Protein AF-A0A496Z845-F1 (afdb_monomer)

pLDDT: mean 71.61, std 15.41, range [37.94, 88.44]

Sequence (112 aa):
MPTICHEKTISDKLKKEGSMKISSKTTISQLIDTYPFLVDFLVGYHPKFKLLKNKMMRATMGKMATLKRVAGIGEVPLGTLIMGIATEIEKQTGESIEIDKESETESFTDAT

Radius of gyration: 16.79 Å; Cα contacts (8 Å, |Δi|>4): 103; chains: 1; bounding box: 54×34×40 Å

Mean predicted aligned error: 12.11 Å

Secondary structure (DSSP, 8-state):
--------------------EE-TT-BHHHHHHH-TTHHHHHHHH-GGGGGGGSHHHHHHHHHH-BHHHHHHHTT--HHHHHHHHHHHHHHHH-PPPEE--------S----

Foldseek 3Di:
DDDDDPPDPDDDDDDDDDAAEAEQQDFQLVVCVVPVVVLVVVCVVAVVSVLCVDPVSVVVCRVVHRLNVVCVVRVHDSVVSVVSSQVVCCVPPVHHYHYPDPDDPDDDDDDD

Structure (mmCIF, N/CA/C/O backbone):
data_AF-A0A496Z845-F1
#
_entry.id   AF-A0A496Z845-F1
#
loop_
_atom_site.group_PDB
_atom_site.id
_atom_site.type_symbol
_atom_site.label_atom_id
_atom_site.label_alt_id
_atom_site.label_comp_id
_atom_site.label_asym_id
_atom_site.label_entity_id
_atom_site.label_seq_id
_atom_site.pdbx_PDB_ins_code
_atom_site.Cartn_x
_atom_site.Cartn_y
_atom_site.Cartn_z
_atom_site.occupancy
_atom_site.B_iso_or_equiv
_atom_site.auth_seq_id
_atom_site.auth_comp_id
_atom_site.auth_asym_id
_atom_site.auth_atom_id
_atom_site.pdbx_PDB_model_num
ATOM 1 N N . MET A 1 1 ? -34.929 -9.124 -23.001 1.00 48.50 1 MET A N 1
ATOM 2 C CA . MET A 1 1 ? -34.089 -9.605 -21.886 1.00 48.50 1 MET A CA 1
ATOM 3 C C . MET A 1 1 ? -33.530 -8.399 -21.154 1.00 48.50 1 MET A C 1
ATOM 5 O O . MET A 1 1 ? -32.809 -7.644 -21.791 1.00 48.50 1 MET A O 1
ATOM 9 N N . PRO A 1 2 ? -33.904 -8.139 -19.893 1.00 53.50 2 PRO A N 1
ATOM 10 C CA . PRO A 1 2 ? -33.307 -7.056 -19.123 1.00 53.50 2 PRO A CA 1
ATOM 11 C C . PRO A 1 2 ? -32.098 -7.599 -18.352 1.00 53.50 2 PRO A C 1
ATOM 13 O O . PRO A 1 2 ? -32.174 -8.725 -17.875 1.00 53.50 2 PRO A O 1
ATOM 16 N N . THR A 1 3 ? -31.007 -6.836 -18.234 1.00 37.94 3 THR A N 1
ATOM 17 C CA . THR A 1 3 ? -30.160 -6.716 -17.024 1.00 37.94 3 THR A CA 1
ATOM 18 C C . THR A 1 3 ? -29.018 -5.732 -17.320 1.00 37.94 3 THR A C 1
ATOM 20 O O . THR A 1 3 ? -28.039 -6.070 -17.968 1.00 37.94 3 THR A O 1
ATOM 23 N N . ILE A 1 4 ? -29.202 -4.511 -16.807 1.00 54.81 4 ILE A N 1
ATOM 24 C CA . ILE A 1 4 ? -28.187 -3.645 -16.188 1.00 54.81 4 ILE A CA 1
ATOM 25 C C . ILE A 1 4 ? -27.028 -3.176 -17.080 1.00 54.81 4 ILE A C 1
ATOM 27 O O . ILE A 1 4 ? -25.992 -3.815 -17.193 1.00 54.81 4 ILE A O 1
ATOM 31 N N . CYS A 1 5 ? -27.144 -1.932 -17.535 1.00 39.19 5 CYS A N 1
ATOM 32 C CA . CYS A 1 5 ? -26.028 -0.989 -17.540 1.00 39.19 5 CYS A CA 1
ATOM 33 C C . CYS A 1 5 ? -26.541 0.277 -16.850 1.00 39.19 5 CYS A C 1
ATOM 35 O O . CYS A 1 5 ? -27.038 1.194 -17.494 1.00 39.19 5 CYS A O 1
ATOM 37 N N . HIS A 1 6 ? -26.531 0.278 -15.514 1.00 42.38 6 HIS A N 1
ATOM 38 C CA . HIS A 1 6 ? -26.651 1.530 -14.775 1.00 42.38 6 HIS A CA 1
ATOM 39 C C . HIS A 1 6 ? -25.355 2.303 -15.020 1.00 42.38 6 HIS A C 1
ATOM 41 O O . HIS A 1 6 ? -24.340 2.038 -14.379 1.00 42.38 6 HIS A O 1
ATOM 47 N N . GLU A 1 7 ? -25.393 3.240 -15.960 1.00 53.50 7 GLU A N 1
ATOM 48 C CA . GLU A 1 7 ? -24.474 4.369 -15.976 1.00 53.50 7 GLU A CA 1
ATOM 49 C C . GLU A 1 7 ? -24.808 5.219 -14.750 1.00 53.50 7 GLU A C 1
ATOM 51 O O . GLU A 1 7 ? -25.779 5.974 -14.716 1.00 53.50 7 GLU A O 1
ATOM 56 N N . LYS A 1 8 ? -24.059 4.993 -13.672 1.00 41.03 8 LYS A N 1
ATOM 57 C CA . LYS A 1 8 ? -24.183 5.760 -12.441 1.00 41.03 8 LYS A CA 1
ATOM 58 C C . LYS A 1 8 ? -23.139 6.867 -12.490 1.00 41.03 8 LYS A C 1
ATOM 60 O O . LYS A 1 8 ? -22.060 6.755 -11.920 1.00 41.03 8 LYS A O 1
ATOM 65 N N . THR A 1 9 ? -23.481 7.933 -13.205 1.00 54.09 9 THR A N 1
ATOM 66 C CA . THR A 1 9 ? -22.884 9.248 -12.980 1.00 54.09 9 THR A CA 1
ATOM 67 C C . THR A 1 9 ? -23.245 9.663 -11.555 1.00 54.09 9 THR A C 1
ATOM 69 O O . THR A 1 9 ? -24.411 9.870 -11.227 1.00 54.09 9 THR A O 1
ATOM 72 N N . ILE A 1 10 ? -22.233 9.683 -10.698 1.00 51.06 10 ILE A N 1
ATOM 73 C CA . ILE A 1 10 ? -22.255 10.099 -9.294 1.00 51.06 10 ILE A CA 1
ATOM 74 C C . ILE A 1 10 ? -21.160 11.181 -9.271 1.00 51.06 10 ILE A C 1
ATOM 76 O O . ILE A 1 10 ? -19.989 10.859 -9.436 1.00 51.06 10 ILE A O 1
ATOM 80 N N . SER A 1 11 ? -21.467 12.478 -9.396 1.00 48.28 11 SER A N 1
ATOM 81 C CA . SER A 1 11 ? -21.977 13.333 -8.307 1.00 48.28 11 SER A CA 1
ATOM 82 C C . SER A 1 11 ? -21.265 12.947 -7.011 1.00 48.28 11 SER A C 1
ATOM 84 O O . SER A 1 11 ? -21.557 11.924 -6.435 1.00 48.28 11 SER A O 1
ATOM 86 N N . ASP A 1 12 ? -20.238 13.631 -6.536 1.00 44.12 12 ASP A N 1
ATOM 87 C CA . ASP A 1 12 ? -20.495 14.702 -5.590 1.00 44.12 12 ASP A CA 1
ATOM 88 C C . ASP A 1 12 ? -19.159 15.201 -5.032 1.00 44.12 12 ASP A C 1
ATOM 90 O O . ASP A 1 12 ? -18.355 14.474 -4.458 1.00 44.12 12 ASP A O 1
ATOM 94 N N . LYS A 1 13 ? -18.960 16.501 -5.187 1.00 55.12 13 LYS A N 1
ATOM 95 C CA . LYS A 1 13 ? -18.532 17.432 -4.144 1.00 55.12 13 LYS A CA 1
ATOM 96 C C . LYS A 1 13 ? -18.463 16.828 -2.718 1.00 55.12 13 LYS A C 1
ATOM 98 O O . LYS A 1 13 ? -19.430 16.917 -1.974 1.00 55.12 13 LYS A O 1
ATOM 103 N N . LEU A 1 14 ? -17.298 16.356 -2.277 1.00 47.06 14 LEU A N 1
ATOM 104 C CA . LEU A 1 14 ? -16.954 16.196 -0.853 1.00 47.06 14 LEU A CA 1
ATOM 105 C C . LEU A 1 14 ? -15.484 16.599 -0.687 1.00 47.06 14 LEU A C 1
ATOM 107 O O . LEU A 1 14 ? -14.577 15.942 -1.171 1.00 47.06 14 LEU A O 1
ATOM 111 N N . LYS A 1 15 ? -15.182 17.814 -0.227 1.00 39.56 15 LYS A N 1
ATOM 112 C CA . LYS A 1 15 ? -15.164 18.188 1.194 1.00 39.56 15 LYS A CA 1
ATOM 113 C C . LYS A 1 15 ? -14.418 17.145 2.036 1.00 39.56 15 LYS A C 1
ATOM 115 O O . LYS A 1 15 ? -15.031 16.320 2.692 1.00 39.56 15 LYS A O 1
ATOM 120 N N . LYS A 1 16 ? -13.083 17.241 1.972 1.00 57.81 16 LYS A N 1
ATOM 121 C CA . LYS A 1 16 ? -12.149 17.253 3.111 1.00 57.81 16 LYS A CA 1
ATOM 122 C C . LYS A 1 16 ? -12.786 16.748 4.404 1.00 57.81 16 LYS A C 1
ATOM 124 O O . LYS A 1 16 ? -13.519 17.537 4.980 1.00 57.81 16 LYS A O 1
ATOM 129 N N . GLU A 1 17 ? -12.459 15.524 4.822 1.00 43.19 17 GLU A N 1
ATOM 130 C CA . GLU A 1 17 ? -12.032 15.120 6.177 1.00 43.19 17 GLU A CA 1
ATOM 131 C C . GLU A 1 17 ? -11.538 13.659 6.112 1.00 43.19 17 GLU A C 1
ATOM 133 O O . GLU A 1 17 ? -12.287 12.776 5.715 1.00 43.19 17 GLU A O 1
ATOM 138 N N . GLY A 1 18 ? -10.267 13.419 6.468 1.00 48.75 18 GLY A N 1
ATOM 139 C CA . GLY A 1 18 ? -9.673 12.074 6.541 1.00 48.75 18 GLY A CA 1
ATOM 140 C C . GLY A 1 18 ? -8.658 11.721 5.447 1.00 48.75 18 GLY A C 1
ATOM 141 O O . GLY A 1 18 ? -8.676 10.611 4.945 1.00 48.75 18 GLY A O 1
ATOM 142 N N . SER A 1 19 ? -7.764 12.630 5.047 1.00 58.53 19 SER A N 1
ATOM 143 C CA . SER A 1 19 ? -6.725 12.318 4.053 1.00 58.53 19 SER A CA 1
ATOM 144 C C . SER A 1 19 ? -5.697 11.328 4.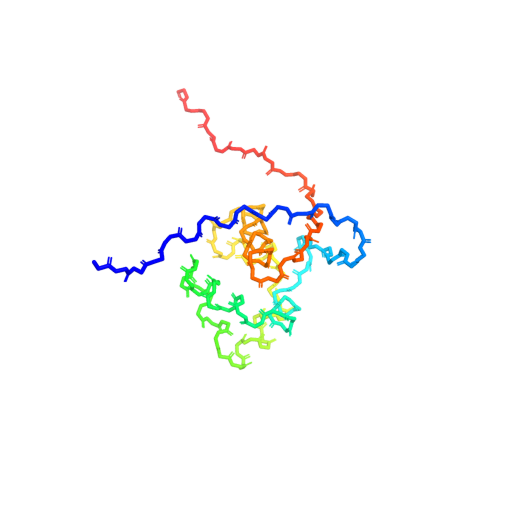622 1.00 58.53 19 SER A C 1
ATOM 146 O O . SER A 1 19 ? -4.755 11.735 5.319 1.00 58.53 19 SER A O 1
ATOM 148 N N . MET A 1 20 ? -5.838 10.034 4.331 1.00 73.25 20 MET A N 1
ATOM 149 C CA . MET A 1 20 ? -4.733 9.098 4.524 1.00 73.25 20 MET A CA 1
ATOM 150 C C . MET A 1 20 ? -3.597 9.507 3.578 1.00 73.25 20 MET A C 1
ATOM 152 O O . MET A 1 20 ? -3.774 9.575 2.364 1.00 73.25 20 MET A O 1
ATOM 156 N N . LYS A 1 21 ? -2.426 9.825 4.139 1.00 79.50 21 LYS A N 1
ATOM 157 C CA . LYS A 1 21 ? -1.241 10.200 3.360 1.00 79.50 21 LYS A CA 1
ATOM 158 C C . LYS A 1 21 ? -0.418 8.962 3.049 1.00 79.50 21 LYS A C 1
ATOM 160 O O . LYS A 1 21 ? 0.056 8.287 3.968 1.00 79.50 21 LYS A O 1
ATOM 165 N N . ILE A 1 22 ? -0.220 8.675 1.766 1.00 83.06 22 ILE A N 1
ATOM 166 C CA . ILE A 1 22 ? 0.650 7.586 1.320 1.00 83.06 22 ILE A CA 1
ATOM 167 C C . ILE A 1 22 ? 1.942 8.180 0.761 1.00 83.06 22 ILE A C 1
ATOM 169 O O . ILE A 1 22 ? 1.935 9.016 -0.139 1.00 83.06 22 ILE A O 1
ATOM 173 N N . SER A 1 23 ? 3.065 7.715 1.303 1.00 82.31 23 SER A N 1
ATOM 174 C CA . SER A 1 23 ? 4.415 8.096 0.895 1.00 82.31 23 SER A CA 1
ATOM 175 C C . SER A 1 23 ? 5.268 6.843 0.684 1.00 82.31 23 SER A C 1
ATOM 177 O O . SER A 1 23 ? 4.935 5.745 1.131 1.00 82.31 23 SER A O 1
ATOM 179 N N . SER A 1 24 ? 6.430 7.010 0.060 1.00 82.25 24 SER A N 1
ATOM 180 C CA . SER A 1 24 ? 7.486 6.006 -0.127 1.00 82.25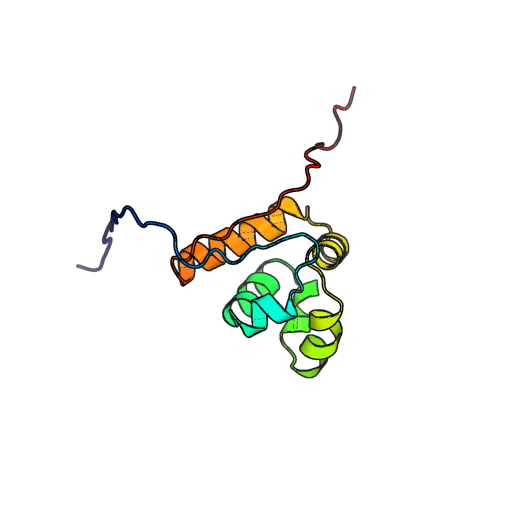 24 SER A CA 1
ATOM 181 C C . SER A 1 24 ? 7.835 5.211 1.140 1.00 82.25 24 SER A C 1
ATOM 183 O O . SER A 1 24 ? 8.278 4.061 1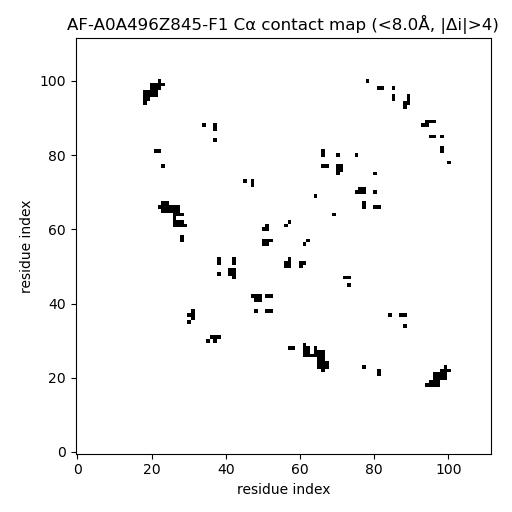.057 1.00 82.25 24 SER A O 1
ATOM 185 N N . LYS A 1 25 ? 7.676 5.848 2.308 1.00 82.12 25 LYS A N 1
ATOM 186 C CA . LYS A 1 25 ? 7.980 5.308 3.642 1.00 82.12 25 LYS A CA 1
ATOM 187 C C . LYS A 1 25 ? 6.816 4.521 4.249 1.00 82.12 25 LYS A C 1
ATOM 189 O O . LYS A 1 25 ? 7.041 3.758 5.187 1.00 82.12 25 LYS A O 1
ATOM 194 N N . THR A 1 26 ? 5.601 4.683 3.726 1.00 85.44 26 THR A N 1
ATOM 195 C CA . THR A 1 26 ? 4.425 3.955 4.200 1.00 85.44 26 THR A CA 1
ATOM 196 C C . THR A 1 26 ? 4.622 2.459 3.955 1.00 85.44 26 THR A C 1
ATOM 198 O O . THR A 1 26 ? 5.150 2.033 2.920 1.00 85.44 26 THR A O 1
ATOM 201 N N . THR A 1 27 ? 4.250 1.653 4.946 1.00 85.88 27 THR A N 1
ATOM 202 C CA . THR A 1 27 ? 4.427 0.199 4.902 1.00 85.88 27 THR A CA 1
ATOM 203 C C . THR A 1 27 ? 3.197 -0.483 4.330 1.00 85.88 27 THR A C 1
ATOM 205 O O . THR A 1 27 ? 2.063 -0.088 4.599 1.00 85.88 27 THR A O 1
ATOM 208 N N . ILE A 1 28 ? 3.416 -1.557 3.574 1.00 83.19 28 ILE A N 1
ATOM 209 C CA . ILE A 1 28 ? 2.323 -2.366 3.036 1.00 83.19 28 ILE A CA 1
ATOM 210 C C . ILE A 1 28 ? 1.513 -3.038 4.149 1.00 83.19 28 ILE A C 1
ATOM 212 O O . ILE A 1 28 ? 0.313 -3.214 3.970 1.00 83.19 28 ILE A O 1
ATOM 216 N N . SER A 1 29 ? 2.119 -3.367 5.304 1.00 80.75 29 SER A N 1
ATOM 217 C CA . SER A 1 29 ? 1.342 -3.880 6.446 1.00 80.75 29 SER A CA 1
ATOM 218 C C . SER A 1 29 ? 0.248 -2.904 6.841 1.00 80.75 29 SER A C 1
ATOM 220 O O . SER A 1 29 ? -0.897 -3.315 6.893 1.00 80.75 29 SER A O 1
ATOM 222 N N . GLN A 1 30 ? 0.572 -1.619 7.029 1.00 83.25 30 GLN A N 1
ATOM 223 C CA . GLN A 1 30 ? -0.427 -0.619 7.416 1.00 83.25 30 GLN A CA 1
ATOM 224 C C . GLN A 1 30 ? -1.563 -0.522 6.399 1.00 83.25 30 GLN A C 1
ATOM 226 O O . GLN A 1 30 ? -2.725 -0.506 6.784 1.00 83.25 30 GLN A O 1
ATOM 231 N N . LEU A 1 31 ? -1.236 -0.526 5.104 1.00 83.38 31 LEU A N 1
ATOM 232 C CA . LEU A 1 31 ? -2.243 -0.515 4.044 1.00 83.38 31 LEU A CA 1
ATOM 233 C C . LEU A 1 31 ? -3.134 -1.756 4.076 1.00 83.38 31 LEU A C 1
ATOM 235 O O . LEU A 1 31 ? -4.339 -1.621 3.956 1.00 83.38 31 LEU A O 1
ATOM 239 N N . ILE A 1 32 ? -2.564 -2.952 4.228 1.00 82.94 32 ILE A N 1
ATOM 240 C CA . ILE A 1 32 ? -3.325 -4.211 4.253 1.00 82.94 32 ILE A CA 1
ATOM 241 C C . ILE A 1 32 ? -4.126 -4.364 5.553 1.00 82.94 32 ILE A C 1
ATOM 243 O O . ILE A 1 32 ? -5.199 -4.964 5.540 1.00 82.94 32 ILE A O 1
ATOM 247 N N . ASP A 1 33 ? -3.612 -3.841 6.666 1.00 82.50 33 ASP A N 1
ATOM 248 C CA . ASP A 1 33 ? -4.286 -3.853 7.965 1.00 82.50 33 ASP A CA 1
ATOM 249 C C . ASP A 1 33 ? -5.538 -2.960 7.931 1.00 82.50 33 ASP A C 1
ATOM 251 O O . ASP A 1 33 ? -6.572 -3.343 8.479 1.00 82.50 33 ASP A O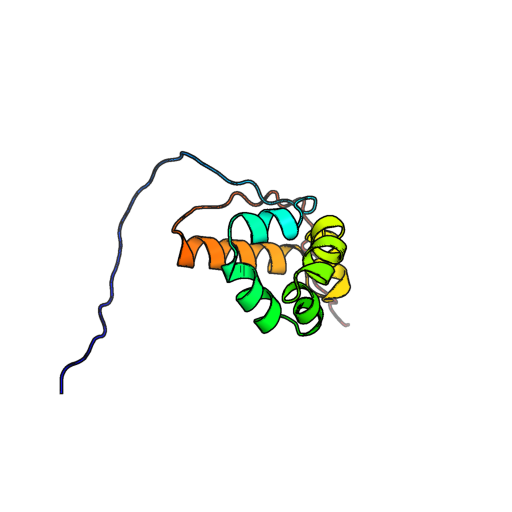 1
ATOM 255 N N . THR A 1 34 ? -5.479 -1.818 7.234 1.00 84.00 34 THR A N 1
ATOM 256 C CA . THR A 1 34 ? -6.645 -0.954 6.978 1.00 84.00 34 THR A CA 1
ATOM 257 C C . THR A 1 34 ? -7.532 -1.493 5.847 1.00 84.00 34 THR A C 1
ATOM 259 O O . THR A 1 34 ? -8.757 -1.483 5.955 1.00 84.00 34 THR A O 1
ATOM 262 N N . TYR A 1 35 ? -6.925 -2.004 4.774 1.00 86.19 35 TYR A N 1
ATOM 263 C CA . TYR A 1 35 ? -7.578 -2.403 3.526 1.00 86.19 35 TYR A CA 1
ATOM 264 C C . TYR A 1 35 ? -7.177 -3.833 3.121 1.00 86.19 35 TYR A C 1
ATOM 266 O O . TYR A 1 35 ? -6.304 -4.034 2.267 1.00 86.19 35 TYR A O 1
ATOM 274 N N . PRO A 1 36 ? -7.824 -4.872 3.679 1.00 84.94 36 PRO A N 1
ATOM 275 C CA . PRO A 1 36 ? -7.438 -6.263 3.430 1.00 84.94 36 PRO A CA 1
ATOM 276 C C . PRO A 1 36 ? -7.602 -6.701 1.965 1.00 84.94 36 PRO A C 1
ATOM 278 O O . PRO A 1 36 ? -6.905 -7.613 1.523 1.00 84.94 36 PRO A O 1
ATOM 281 N N . PHE A 1 37 ? -8.463 -6.032 1.190 1.00 86.25 37 PHE A N 1
ATOM 282 C CA . PHE A 1 37 ? -8.663 -6.297 -0.242 1.00 86.25 37 PHE A CA 1
ATOM 283 C C . PHE A 1 37 ? -7.430 -5.970 -1.101 1.00 86.25 37 PHE A C 1
ATOM 285 O O . PHE A 1 37 ? -7.259 -6.541 -2.179 1.00 86.25 37 PHE A O 1
ATOM 292 N N . LEU A 1 38 ? -6.519 -5.115 -0.615 1.00 85.44 38 LEU A N 1
ATOM 293 C CA . LEU A 1 38 ? -5.273 -4.810 -1.322 1.00 85.44 38 LEU A CA 1
ATOM 294 C C . LEU A 1 38 ? -4.377 -6.038 -1.484 1.00 85.44 38 LEU A C 1
ATOM 296 O O . LEU A 1 38 ? -3.539 -6.061 -2.382 1.00 85.44 38 LEU A O 1
ATOM 300 N N . VAL A 1 39 ? -4.546 -7.070 -0.651 1.00 82.81 39 VAL A N 1
ATOM 301 C CA . VAL A 1 39 ? -3.814 -8.332 -0.806 1.00 82.81 39 VAL A CA 1
ATOM 302 C C . VAL A 1 39 ? -4.097 -8.935 -2.174 1.00 82.81 39 VAL A C 1
ATOM 304 O O . VAL A 1 39 ? -3.157 -9.263 -2.893 1.00 82.81 39 VAL A O 1
ATOM 307 N N . ASP A 1 40 ? -5.367 -9.060 -2.548 1.00 84.50 40 ASP A N 1
ATOM 308 C CA . ASP A 1 40 ? -5.746 -9.685 -3.813 1.00 84.50 40 ASP A CA 1
ATOM 309 C C . ASP A 1 40 ? -5.346 -8.809 -5.006 1.00 84.50 40 ASP A C 1
ATOM 311 O O . ASP A 1 40 ? -4.829 -9.334 -5.995 1.00 84.50 40 ASP A O 1
ATOM 315 N N . PHE A 1 41 ? -5.460 -7.480 -4.876 1.00 86.81 41 PHE A N 1
ATOM 316 C CA . PHE A 1 41 ? -4.962 -6.529 -5.876 1.00 86.81 41 PHE A CA 1
ATOM 317 C C . PHE A 1 41 ? -3.452 -6.679 -6.108 1.00 86.81 41 PHE A C 1
ATOM 319 O O . PHE A 1 41 ? -3.011 -6.860 -7.242 1.00 86.81 41 PHE A O 1
ATOM 326 N N . LEU A 1 42 ? -2.647 -6.682 -5.040 1.00 84.06 42 LEU A N 1
ATOM 327 C CA . LEU A 1 42 ? -1.197 -6.849 -5.139 1.00 84.06 42 LEU A CA 1
ATOM 328 C C . LEU A 1 42 ? -0.844 -8.231 -5.706 1.00 84.06 42 LEU A C 1
ATOM 330 O O . LEU A 1 42 ? -0.014 -8.346 -6.604 1.00 84.06 42 LEU A O 1
ATOM 334 N N . VAL A 1 43 ? -1.493 -9.300 -5.248 1.00 83.75 43 VAL A N 1
ATOM 335 C CA . VAL A 1 43 ? -1.247 -10.649 -5.781 1.00 83.75 43 VAL A CA 1
ATOM 336 C C . VAL A 1 43 ? -1.564 -10.743 -7.278 1.00 83.75 43 VAL A C 1
ATOM 338 O O . VAL A 1 43 ? -0.834 -11.431 -7.998 1.00 83.75 43 VAL A O 1
ATOM 341 N N . GLY A 1 44 ? -2.609 -10.051 -7.742 1.00 83.44 44 GLY A N 1
ATOM 342 C CA . GLY A 1 44 ? -2.935 -9.920 -9.163 1.00 83.44 44 GLY A CA 1
ATOM 343 C C . GLY A 1 44 ? -1.936 -9.053 -9.934 1.00 83.44 44 GLY A C 1
ATOM 344 O O . GLY A 1 44 ? -1.645 -9.347 -11.090 1.00 83.44 44 GLY A O 1
ATOM 345 N N . TYR A 1 45 ? -1.368 -8.036 -9.284 1.00 82.31 45 TYR A N 1
ATOM 346 C CA . TYR A 1 45 ? -0.396 -7.125 -9.883 1.00 82.31 45 TYR A CA 1
ATOM 347 C C . TYR A 1 45 ? 0.973 -7.783 -10.111 1.00 82.31 45 TYR A C 1
ATOM 349 O O . TYR A 1 45 ? 1.571 -7.611 -11.171 1.00 82.31 45 TYR A O 1
ATOM 357 N N . HIS A 1 46 ? 1.493 -8.545 -9.139 1.00 80.31 46 HIS A N 1
ATOM 358 C CA . HIS A 1 46 ? 2.767 -9.248 -9.312 1.00 80.31 46 HIS A CA 1
ATOM 359 C C . HIS A 1 46 ? 2.852 -10.556 -8.501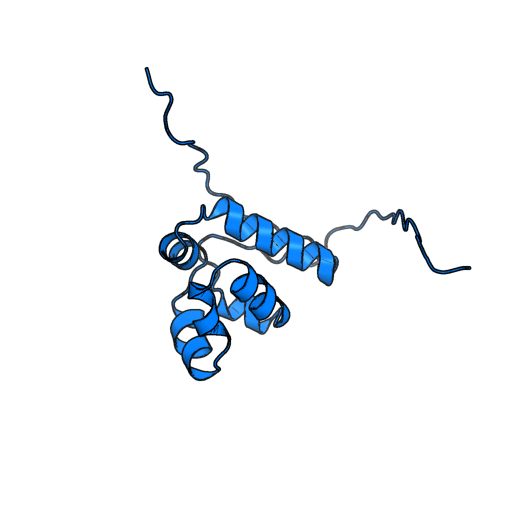 1.00 80.31 46 HIS A C 1
ATOM 361 O O . HIS A 1 46 ? 2.571 -10.569 -7.298 1.00 80.31 46 HIS A O 1
ATOM 367 N N . PRO A 1 47 ? 3.362 -11.666 -9.079 1.00 79.44 47 PRO A N 1
ATOM 368 C CA . PRO A 1 47 ? 3.464 -12.952 -8.382 1.00 79.44 47 PRO A CA 1
ATOM 369 C C . PRO A 1 47 ? 4.378 -12.918 -7.147 1.00 79.44 47 PRO A C 1
ATOM 371 O O . PRO A 1 47 ? 4.166 -13.700 -6.221 1.00 79.44 47 PRO A O 1
ATOM 374 N N . LYS A 1 48 ? 5.351 -11.994 -7.084 1.00 76.38 48 LYS A N 1
ATOM 375 C CA . LYS A 1 48 ? 6.199 -11.774 -5.888 1.00 76.38 48 LYS A CA 1
ATOM 376 C C . LYS A 1 48 ? 5.372 -11.338 -4.661 1.00 76.38 48 LYS A C 1
ATOM 378 O O . LYS A 1 48 ? 5.792 -11.576 -3.532 1.00 76.38 48 LYS A O 1
ATOM 383 N N . PHE A 1 49 ? 4.172 -10.782 -4.854 1.00 76.06 49 PHE A N 1
ATOM 384 C CA . PHE A 1 49 ? 3.279 -10.369 -3.766 1.00 76.06 49 PHE A CA 1
ATOM 385 C C . PHE A 1 49 ? 2.415 -11.514 -3.213 1.00 76.06 49 PHE A C 1
ATOM 387 O O . PHE A 1 49 ? 1.801 -11.350 -2.161 1.00 76.06 49 PHE A O 1
ATOM 394 N N . LYS A 1 50 ? 2.455 -12.722 -3.809 1.00 75.75 50 LYS A N 1
ATOM 395 C CA . LYS A 1 50 ? 1.827 -13.948 -3.255 1.00 75.75 50 LYS A CA 1
ATOM 396 C C . LYS A 1 50 ? 2.270 -14.257 -1.828 1.00 75.75 50 LYS A C 1
ATOM 398 O O . LYS A 1 50 ? 1.503 -14.827 -1.054 1.00 75.75 50 LYS A O 1
ATOM 403 N N . LEU A 1 51 ? 3.482 -13.841 -1.468 1.00 72.69 51 LEU A N 1
ATOM 404 C CA . LEU A 1 51 ? 4.021 -13.971 -0.119 1.00 72.69 51 LEU A CA 1
ATOM 405 C C . LEU A 1 51 ? 3.144 -13.234 0.914 1.00 72.69 51 LEU A C 1
ATOM 407 O O . LEU A 1 51 ? 3.000 -13.717 2.028 1.00 72.69 51 LEU A O 1
ATOM 411 N N . LEU A 1 52 ? 2.460 -12.142 0.555 1.00 73.56 52 LEU A N 1
ATOM 412 C CA . LEU A 1 52 ? 1.592 -11.382 1.473 1.00 73.56 52 LEU A CA 1
ATOM 413 C C . LEU A 1 52 ? 0.296 -12.120 1.860 1.00 73.56 52 LEU A C 1
ATOM 415 O O . LEU A 1 52 ? -0.343 -11.777 2.861 1.00 73.56 52 LEU A O 1
ATOM 419 N N . LYS A 1 53 ? -0.081 -13.164 1.108 1.00 72.44 53 LYS A N 1
ATOM 420 C CA . LYS A 1 53 ? -1.299 -13.949 1.353 1.00 72.44 53 LYS A CA 1
ATOM 421 C C . LYS A 1 53 ? -1.225 -14.758 2.654 1.00 72.44 53 LYS A C 1
ATOM 423 O O . LYS A 1 53 ? -2.246 -14.965 3.306 1.00 72.44 53 LYS A O 1
ATOM 428 N N . ASN A 1 54 ? -0.031 -15.190 3.063 1.00 80.81 54 ASN A N 1
ATOM 429 C CA . ASN A 1 54 ? 0.153 -16.017 4.258 1.00 80.81 54 ASN A CA 1
ATOM 430 C C . ASN A 1 54 ? 0.435 -15.154 5.506 1.00 80.81 54 ASN A C 1
ATOM 432 O O . ASN A 1 54 ? 1.304 -14.288 5.471 1.00 80.81 54 ASN A O 1
ATOM 436 N N . LYS A 1 55 ? -0.258 -15.410 6.628 1.00 69.44 55 LYS A N 1
ATOM 437 C CA . LYS A 1 55 ? -0.187 -14.623 7.880 1.00 69.44 55 LYS A CA 1
ATOM 438 C C . LYS A 1 55 ? 1.243 -14.455 8.416 1.00 69.44 55 LYS A C 1
ATOM 440 O O . LYS A 1 55 ? 1.597 -13.367 8.861 1.00 69.44 55 LYS A O 1
ATOM 445 N N . MET A 1 56 ? 2.074 -15.499 8.346 1.00 65.94 56 MET A N 1
ATOM 446 C CA . MET A 1 56 ? 3.473 -15.415 8.796 1.00 65.94 56 MET A CA 1
ATOM 447 C C . MET A 1 56 ? 4.325 -14.541 7.872 1.00 65.94 56 MET A C 1
ATOM 449 O O . MET A 1 56 ? 5.086 -13.695 8.330 1.00 65.94 56 MET A O 1
ATOM 453 N N . MET A 1 57 ? 4.146 -14.690 6.562 1.00 67.81 57 MET A N 1
ATOM 454 C CA . MET A 1 57 ? 4.873 -13.902 5.568 1.00 67.81 57 MET A CA 1
ATOM 455 C C . MET A 1 57 ? 4.394 -12.446 5.534 1.00 67.81 57 MET A C 1
ATOM 457 O O . MET A 1 57 ? 5.200 -11.555 5.294 1.00 67.81 57 MET A O 1
ATOM 461 N N . ARG A 1 58 ? 3.125 -12.178 5.867 1.00 69.06 58 ARG A N 1
ATOM 462 C CA . ARG A 1 58 ? 2.586 -10.826 6.073 1.00 69.06 58 ARG A CA 1
ATOM 463 C C . ARG A 1 58 ? 3.290 -10.099 7.215 1.00 69.06 58 ARG A C 1
ATOM 465 O O . ARG A 1 58 ? 3.613 -8.930 7.064 1.00 69.06 58 ARG A O 1
ATOM 472 N N . ALA A 1 59 ? 3.582 -10.780 8.321 1.00 66.81 59 ALA A N 1
ATOM 473 C CA . ALA A 1 59 ? 4.289 -10.168 9.444 1.00 66.81 59 ALA A CA 1
ATOM 474 C C . ALA A 1 59 ? 5.750 -9.822 9.104 1.00 66.81 59 ALA A C 1
ATOM 476 O O . ALA A 1 59 ? 6.249 -8.793 9.551 1.00 66.81 59 ALA A O 1
ATOM 477 N N . THR A 1 60 ? 6.423 -10.649 8.299 1.00 61.31 60 THR A N 1
ATO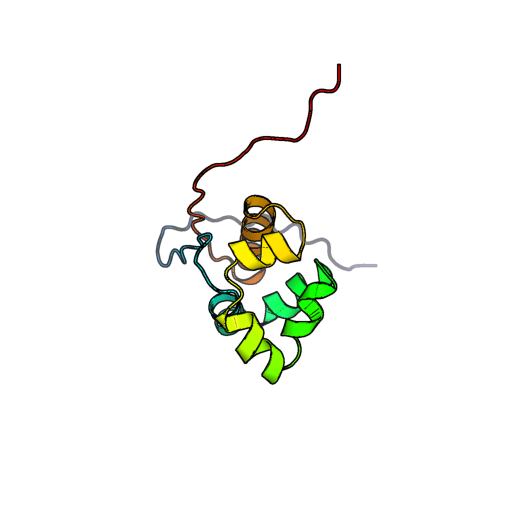M 478 C CA . THR A 1 60 ? 7.835 -10.442 7.932 1.00 61.31 60 THR A CA 1
ATOM 479 C C . THR A 1 60 ? 7.990 -9.491 6.748 1.00 61.31 60 THR A C 1
ATOM 481 O O . THR A 1 60 ? 8.734 -8.516 6.830 1.00 61.31 60 THR A O 1
ATOM 484 N N . MET A 1 61 ? 7.263 -9.732 5.653 1.00 64.19 61 MET A N 1
ATOM 485 C CA . MET A 1 61 ? 7.293 -8.859 4.484 1.00 64.19 61 MET A CA 1
ATOM 486 C C . MET A 1 61 ? 6.540 -7.570 4.768 1.00 64.19 61 MET A C 1
ATOM 488 O O . MET A 1 61 ? 7.136 -6.527 4.603 1.00 64.19 61 MET A O 1
ATOM 492 N N . GLY A 1 62 ? 5.318 -7.587 5.303 1.00 64.38 62 GLY A N 1
ATOM 493 C CA . GLY A 1 62 ? 4.539 -6.366 5.562 1.00 64.38 62 GLY A CA 1
ATOM 494 C C . GLY A 1 62 ? 5.244 -5.338 6.457 1.00 64.38 62 GLY A C 1
ATOM 495 O O . GLY A 1 62 ? 5.116 -4.142 6.198 1.00 64.38 62 GLY A O 1
ATOM 496 N N . LYS A 1 63 ? 6.023 -5.777 7.461 1.00 65.56 63 LYS A N 1
ATOM 497 C CA . LYS A 1 63 ? 6.786 -4.875 8.347 1.00 65.56 63 LYS A CA 1
ATOM 498 C C . LYS A 1 63 ? 8.031 -4.268 7.690 1.00 65.56 63 LYS A C 1
ATOM 500 O O . LYS A 1 63 ? 8.414 -3.162 8.054 1.00 65.56 63 LYS A O 1
ATOM 505 N N . MET A 1 64 ? 8.667 -4.964 6.742 1.00 60.59 64 MET A N 1
ATOM 506 C CA . MET A 1 64 ? 9.872 -4.478 6.038 1.00 60.59 64 MET A CA 1
ATOM 507 C C . MET A 1 64 ? 9.594 -3.956 4.616 1.00 60.59 64 MET A C 1
ATOM 509 O O . MET A 1 64 ? 10.452 -3.325 3.997 1.00 60.59 64 MET A O 1
ATOM 513 N N . ALA A 1 65 ? 8.396 -4.203 4.097 1.00 70.44 65 ALA A N 1
ATOM 514 C CA . ALA A 1 65 ? 7.901 -3.819 2.786 1.00 70.44 65 ALA A CA 1
ATOM 515 C C . ALA A 1 65 ? 7.361 -2.389 2.828 1.00 70.44 65 ALA A C 1
ATOM 517 O O . ALA A 1 65 ? 6.152 -2.158 2.760 1.00 70.44 65 ALA A O 1
ATOM 518 N N . THR A 1 66 ? 8.257 -1.410 2.938 1.00 85.12 66 THR A N 1
ATOM 519 C CA . THR A 1 66 ? 7.901 -0.054 2.512 1.00 85.12 66 THR A CA 1
ATOM 520 C C . THR A 1 66 ? 7.537 -0.083 1.031 1.00 85.12 66 THR A C 1
ATOM 522 O O . THR A 1 66 ? 8.101 -0.876 0.268 1.00 85.12 66 THR A O 1
ATOM 525 N N . LEU A 1 67 ? 6.612 0.779 0.607 1.00 85.19 67 LEU A N 1
ATOM 526 C CA . LEU A 1 67 ? 6.186 0.846 -0.796 1.00 85.19 67 LEU A CA 1
ATOM 527 C C . LEU A 1 67 ? 7.386 1.001 -1.739 1.00 85.19 67 LEU A C 1
ATOM 529 O O . LEU A 1 67 ? 7.458 0.308 -2.750 1.00 85.19 67 LEU A O 1
ATOM 533 N N . LYS A 1 68 ? 8.393 1.796 -1.344 1.00 84.12 68 LYS A N 1
ATOM 534 C CA . LYS A 1 68 ? 9.665 1.933 -2.075 1.00 84.12 68 LYS A CA 1
ATOM 535 C C . LYS A 1 68 ? 10.389 0.603 -2.276 1.00 84.12 68 LYS A C 1
ATOM 537 O O . LYS A 1 68 ? 10.843 0.301 -3.377 1.00 84.12 68 LYS A O 1
ATOM 542 N N . ARG A 1 69 ? 10.510 -0.203 -1.221 1.00 82.44 69 ARG A N 1
ATOM 543 C CA . ARG A 1 69 ? 11.223 -1.484 -1.289 1.00 82.44 69 ARG A CA 1
ATOM 544 C C . ARG A 1 69 ? 10.462 -2.498 -2.134 1.00 82.44 69 ARG A C 1
ATOM 546 O O . ARG A 1 69 ? 11.069 -3.268 -2.870 1.00 82.44 69 ARG A O 1
ATOM 553 N N . VAL A 1 70 ? 9.139 -2.472 -2.051 1.00 80.69 70 VAL A N 1
ATOM 554 C CA . VAL A 1 70 ? 8.255 -3.372 -2.797 1.00 80.69 70 VAL A CA 1
ATOM 555 C C . VAL A 1 70 ? 8.261 -3.036 -4.276 1.00 80.69 70 VAL A C 1
ATOM 557 O O . VAL A 1 70 ? 8.360 -3.946 -5.093 1.00 80.69 70 VAL A O 1
ATOM 560 N N . ALA A 1 71 ? 8.220 -1.747 -4.604 1.00 83.88 71 ALA A N 1
ATOM 561 C CA . ALA A 1 71 ? 8.376 -1.252 -5.961 1.00 83.88 71 ALA A CA 1
ATOM 562 C C . ALA A 1 71 ? 9.699 -1.740 -6.573 1.00 83.88 71 ALA A C 1
ATOM 564 O O . ALA A 1 71 ? 9.691 -2.338 -7.644 1.00 83.88 71 ALA A O 1
ATOM 565 N N . GLY A 1 72 ? 10.810 -1.625 -5.832 1.00 83.00 72 GLY A N 1
ATOM 566 C CA . GLY A 1 72 ? 12.108 -2.153 -6.264 1.00 83.00 72 GLY A CA 1
ATOM 567 C C . GLY A 1 72 ? 12.127 -3.675 -6.457 1.00 83.00 72 GLY A C 1
ATOM 568 O O . GLY A 1 72 ? 12.627 -4.160 -7.464 1.00 83.00 72 GLY A O 1
ATOM 569 N N . ILE A 1 73 ? 11.544 -4.448 -5.532 1.00 79.88 73 ILE A N 1
ATOM 570 C CA . ILE A 1 73 ? 11.473 -5.920 -5.642 1.00 79.88 73 ILE A CA 1
ATOM 571 C C . ILE A 1 73 ? 10.579 -6.353 -6.810 1.00 79.88 73 ILE A C 1
ATOM 573 O O . ILE A 1 73 ? 10.860 -7.361 -7.460 1.00 79.88 73 ILE A O 1
ATOM 577 N N . GLY A 1 74 ? 9.487 -5.630 -7.047 1.00 76.19 74 GLY A N 1
ATOM 578 C CA . GLY A 1 74 ? 8.556 -5.851 -8.148 1.00 76.19 74 GLY A CA 1
ATOM 579 C C . GLY A 1 74 ? 9.032 -5.291 -9.485 1.00 76.19 74 GLY A C 1
ATOM 580 O O . GLY A 1 74 ? 8.311 -5.466 -10.456 1.00 76.19 74 GLY A O 1
ATOM 581 N N . GLU A 1 75 ? 10.198 -4.631 -9.526 1.00 83.50 75 GLU A N 1
ATOM 582 C CA . GLU A 1 75 ? 10.727 -3.940 -10.713 1.00 83.50 75 GLU A CA 1
ATOM 583 C C . GLU A 1 75 ? 9.697 -2.982 -11.332 1.00 83.50 75 GLU A C 1
ATOM 585 O O . GLU A 1 75 ? 9.612 -2.813 -12.546 1.00 83.50 75 GLU A O 1
ATOM 590 N N . VAL A 1 76 ? 8.890 -2.349 -10.476 1.00 82.75 76 VAL A N 1
ATOM 591 C CA . VAL A 1 76 ? 7.855 -1.402 -10.884 1.00 82.75 76 VAL A CA 1
ATOM 592 C C . VAL A 1 76 ? 8.165 -0.005 -10.366 1.00 82.75 76 VAL A C 1
ATOM 594 O O . VAL A 1 76 ? 8.672 0.137 -9.250 1.00 82.75 76 VAL A O 1
ATOM 597 N N . PRO A 1 77 ? 7.829 1.052 -11.125 1.00 86.00 77 PRO A N 1
ATOM 598 C CA . PRO A 1 77 ? 7.993 2.411 -10.641 1.00 86.00 77 PRO A CA 1
ATOM 599 C C . PRO A 1 77 ? 7.155 2.637 -9.384 1.00 86.00 77 PRO A C 1
ATOM 601 O O . PRO A 1 77 ? 5.955 2.349 -9.354 1.00 86.00 77 PRO A O 1
ATOM 604 N N . LEU A 1 78 ? 7.782 3.198 -8.349 1.00 85.12 78 LEU A N 1
ATOM 605 C CA . LEU A 1 78 ? 7.119 3.488 -7.080 1.00 85.12 78 LEU A CA 1
ATOM 606 C C . LEU A 1 78 ? 5.888 4.379 -7.274 1.00 85.12 78 LEU A C 1
ATOM 608 O O . LEU A 1 78 ? 4.836 4.101 -6.705 1.00 85.12 78 LEU A O 1
ATOM 612 N N . GLY A 1 79 ? 6.001 5.409 -8.116 1.00 84.62 79 GLY A N 1
ATOM 613 C CA . GLY A 1 79 ? 4.886 6.300 -8.428 1.00 84.62 79 GLY A CA 1
ATOM 614 C C . GLY A 1 79 ? 3.691 5.560 -9.032 1.00 84.62 79 GLY A C 1
ATOM 615 O O . GLY A 1 79 ? 2.559 5.810 -8.625 1.00 84.62 79 GLY A O 1
ATOM 616 N N . THR A 1 80 ? 3.938 4.611 -9.939 1.00 86.25 80 THR A N 1
ATOM 617 C CA . THR A 1 80 ? 2.892 3.780 -10.555 1.00 86.25 80 THR A CA 1
ATOM 618 C C . THR A 1 80 ? 2.255 2.843 -9.538 1.00 86.25 80 THR A C 1
ATOM 620 O O . THR A 1 80 ? 1.032 2.734 -9.500 1.00 86.25 80 THR A O 1
ATOM 623 N N . LEU A 1 81 ? 3.060 2.215 -8.674 1.00 86.06 81 LEU A N 1
ATOM 624 C CA . LEU A 1 81 ? 2.551 1.338 -7.619 1.00 86.06 81 LEU A CA 1
ATOM 625 C C . LEU A 1 81 ? 1.657 2.107 -6.637 1.00 86.06 81 LEU A C 1
ATOM 627 O O . LEU A 1 81 ? 0.552 1.659 -6.341 1.00 86.06 81 LEU A O 1
ATOM 631 N N . ILE A 1 82 ? 2.110 3.270 -6.154 1.00 87.31 82 ILE A N 1
ATOM 632 C CA . ILE A 1 82 ? 1.330 4.092 -5.218 1.00 87.31 82 ILE A CA 1
ATOM 633 C C . ILE A 1 82 ? 0.045 4.591 -5.881 1.00 87.31 82 ILE A C 1
ATOM 635 O O . ILE A 1 82 ? -1.012 4.549 -5.260 1.00 87.31 82 ILE A O 1
ATOM 639 N N . MET A 1 83 ? 0.119 5.022 -7.140 1.00 86.19 83 MET A N 1
ATOM 640 C CA . MET A 1 83 ? -1.050 5.484 -7.883 1.00 86.19 83 MET A CA 1
ATOM 641 C C . MET A 1 83 ? -2.070 4.360 -8.087 1.00 86.19 83 MET A C 1
ATOM 643 O O . MET A 1 83 ? -3.243 4.570 -7.815 1.00 86.19 83 MET A O 1
ATOM 647 N N . GLY A 1 84 ? -1.634 3.159 -8.479 1.00 87.44 84 GLY A N 1
ATOM 648 C CA . GLY A 1 84 ? -2.527 2.007 -8.633 1.00 87.44 84 GLY A CA 1
ATOM 649 C C . GLY A 1 84 ? -3.213 1.614 -7.324 1.00 87.44 84 GLY A C 1
ATOM 650 O O . GLY A 1 84 ? -4.411 1.351 -7.314 1.00 87.44 84 GLY A O 1
ATOM 651 N N 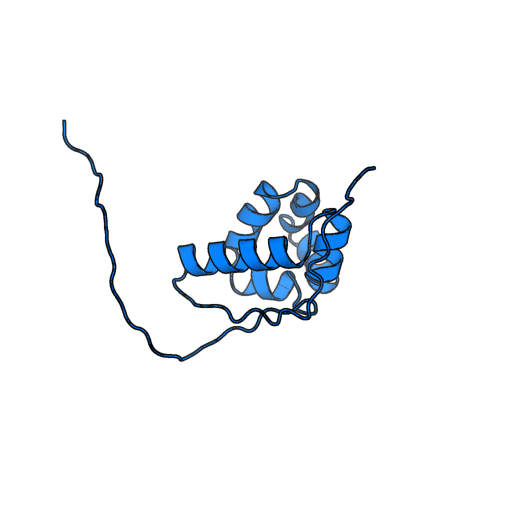. ILE A 1 85 ? -2.476 1.643 -6.211 1.00 87.62 85 ILE A N 1
ATOM 652 C CA . ILE A 1 85 ? -3.038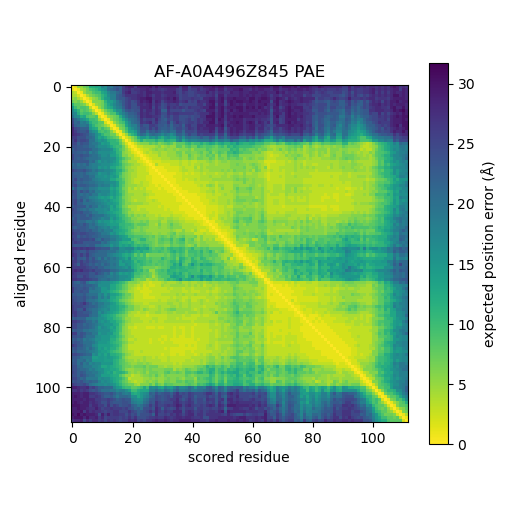 1.422 -4.874 1.00 87.62 85 ILE A CA 1
ATOM 653 C C . ILE A 1 85 ? -4.062 2.507 -4.524 1.00 87.62 85 ILE A C 1
ATOM 655 O O . ILE A 1 85 ? -5.149 2.178 -4.061 1.00 87.62 85 ILE A O 1
ATOM 659 N N . ALA A 1 86 ? -3.730 3.782 -4.740 1.00 86.62 86 ALA A N 1
ATOM 660 C CA . ALA A 1 86 ? -4.623 4.891 -4.421 1.00 86.62 86 ALA A CA 1
ATOM 661 C C . ALA A 1 86 ? -5.923 4.814 -5.230 1.00 86.62 86 ALA A C 1
ATOM 663 O O . ALA A 1 86 ? -7.002 4.891 -4.655 1.00 86.62 86 ALA A O 1
ATOM 664 N N . THR A 1 87 ? -5.822 4.555 -6.536 1.00 87.25 87 THR A N 1
ATOM 665 C CA . THR A 1 87 ? -6.981 4.362 -7.413 1.00 87.25 87 THR A CA 1
ATOM 666 C C . THR A 1 87 ? -7.832 3.166 -6.988 1.00 87.25 87 THR A C 1
ATOM 668 O O . THR A 1 87 ? -9.057 3.255 -7.014 1.00 87.25 87 THR A O 1
ATOM 671 N N . GLU A 1 88 ? -7.218 2.047 -6.593 1.00 88.44 88 GLU A N 1
ATOM 672 C CA . GLU A 1 88 ? -7.976 0.879 -6.133 1.00 88.44 88 GLU A CA 1
ATOM 673 C C . GLU A 1 88 ? -8.703 1.163 -4.813 1.00 88.44 88 GLU A C 1
ATOM 675 O O . GLU A 1 88 ? -9.860 0.776 -4.662 1.00 88.44 88 GLU A O 1
ATOM 680 N N . ILE A 1 89 ? -8.072 1.876 -3.874 1.00 86.94 89 ILE A N 1
ATOM 681 C CA . ILE A 1 89 ? -8.731 2.273 -2.624 1.00 86.94 89 ILE A CA 1
ATOM 682 C C . ILE A 1 89 ? -9.874 3.247 -2.920 1.00 86.94 89 ILE A C 1
ATOM 684 O O . ILE A 1 89 ? -10.995 2.974 -2.511 1.00 86.94 89 ILE A O 1
ATOM 688 N N . GLU A 1 90 ? -9.645 4.303 -3.704 1.00 86.12 90 GLU A N 1
ATOM 689 C CA . GLU A 1 90 ? -10.692 5.255 -4.106 1.00 86.12 90 GLU A CA 1
ATOM 690 C C . GLU A 1 90 ? -11.888 4.552 -4.757 1.00 86.12 90 GLU A C 1
ATOM 692 O O . GLU A 1 90 ? -13.040 4.857 -4.454 1.00 86.12 90 GLU A O 1
ATOM 697 N N . LYS A 1 91 ? -11.635 3.559 -5.613 1.00 86.00 91 LYS A N 1
ATOM 698 C CA . LYS A 1 91 ? -12.686 2.787 -6.281 1.00 86.00 91 LYS A CA 1
ATOM 699 C C . LYS A 1 91 ? -13.503 1.919 -5.316 1.00 86.00 91 LYS A C 1
ATOM 701 O O . LYS A 1 91 ? -14.694 1.723 -5.552 1.00 86.00 91 LYS A O 1
ATOM 706 N N . GLN A 1 92 ? -12.877 1.371 -4.276 1.00 84.94 92 GLN A N 1
ATOM 707 C CA . GLN A 1 92 ? -13.515 0.438 -3.337 1.00 84.94 92 GLN A CA 1
ATOM 708 C C . GLN A 1 92 ? -14.150 1.144 -2.132 1.00 84.94 92 GLN A C 1
ATOM 710 O O . GLN A 1 92 ? -15.206 0.723 -1.663 1.00 84.94 92 GLN A O 1
ATOM 715 N N . THR A 1 93 ? -13.513 2.197 -1.615 1.00 82.88 93 THR A N 1
ATOM 716 C CA . THR A 1 93 ? -13.918 2.899 -0.386 1.00 82.88 93 THR A CA 1
ATOM 717 C C . THR A 1 93 ? -14.491 4.287 -0.648 1.00 82.88 93 THR A C 1
ATOM 719 O O . THR A 1 93 ? -15.212 4.807 0.200 1.00 82.88 93 THR A O 1
ATOM 722 N N . GLY A 1 94 ? -14.203 4.891 -1.806 1.00 82.12 94 GLY A N 1
ATOM 723 C CA . GLY A 1 94 ? -14.527 6.292 -2.085 1.00 82.12 94 GLY A CA 1
ATOM 724 C C . GLY A 1 94 ? -13.636 7.293 -1.340 1.00 82.12 94 GLY A C 1
ATOM 725 O O . GLY A 1 94 ? -13.951 8.481 -1.327 1.00 82.12 94 GLY A O 1
ATOM 726 N N . GLU A 1 95 ? -12.556 6.838 -0.695 1.00 78.56 95 GLU A N 1
ATOM 727 C CA . GLU A 1 95 ? -11.665 7.680 0.110 1.00 78.56 95 GLU A CA 1
ATOM 728 C C . GLU A 1 95 ? -10.521 8.247 -0.735 1.00 78.56 95 GLU A C 1
ATOM 730 O O . GLU A 1 95 ? -9.729 7.491 -1.295 1.00 78.56 95 GLU A O 1
ATOM 735 N N . SER A 1 96 ? -10.413 9.578 -0.809 1.00 73.19 96 SER A N 1
ATOM 736 C CA . SER A 1 96 ? -9.328 10.250 -1.530 1.00 73.19 96 SER A CA 1
ATOM 737 C C . SER A 1 96 ? -8.024 10.239 -0.738 1.00 73.19 96 SER A C 1
ATOM 739 O O . SER A 1 96 ? -7.950 10.736 0.390 1.00 73.19 96 SER A O 1
ATOM 741 N N . ILE A 1 97 ? -6.971 9.722 -1.365 1.00 80.19 97 ILE A N 1
ATOM 742 C CA . ILE A 1 97 ? -5.658 9.539 -0.745 1.00 80.19 97 ILE A CA 1
ATOM 743 C C . ILE A 1 97 ? -4.696 10.612 -1.237 1.00 80.19 97 ILE A C 1
ATOM 745 O O . ILE A 1 97 ? -4.486 10.789 -2.436 1.00 80.19 97 ILE A O 1
ATOM 749 N N . GLU A 1 98 ? -4.031 11.285 -0.302 1.00 78.62 98 GLU A N 1
ATOM 750 C CA . GLU A 1 98 ? -2.977 12.236 -0.641 1.00 78.62 98 GLU A CA 1
ATOM 751 C C . GLU A 1 98 ? -1.653 11.493 -0.869 1.00 78.62 98 GLU A C 1
ATOM 753 O O . GLU A 1 98 ? -1.105 10.865 0.042 1.00 78.62 98 GLU A O 1
ATOM 758 N N . ILE A 1 99 ? -1.136 11.561 -2.100 1.00 80.50 99 ILE A N 1
ATOM 759 C CA . ILE A 1 99 ? 0.147 10.958 -2.472 1.00 80.50 99 ILE A CA 1
ATOM 760 C C . ILE A 1 99 ? 1.251 12.006 -2.341 1.00 80.50 99 ILE A C 1
ATOM 762 O O . ILE A 1 99 ? 1.317 12.953 -3.126 1.00 80.50 99 ILE A O 1
ATOM 766 N N . ASP A 1 100 ? 2.164 11.787 -1.402 1.00 70.69 100 ASP A N 1
ATOM 767 C CA . ASP A 1 100 ? 3.351 12.621 -1.225 1.00 70.69 100 ASP A CA 1
ATOM 768 C C . ASP A 1 100 ? 4.417 12.178 -2.249 1.00 70.69 100 ASP A C 1
ATOM 770 O O . ASP A 1 100 ? 5.248 11.301 -1.990 1.00 70.69 100 ASP A O 1
ATOM 774 N N . LYS A 1 101 ? 4.302 12.686 -3.486 1.00 63.50 101 LYS A N 1
ATOM 775 C CA . LYS A 1 101 ? 5.262 12.423 -4.571 1.00 63.50 101 LYS A CA 1
ATOM 776 C C . LYS A 1 101 ? 6.479 13.335 -4.412 1.00 63.50 101 LYS A C 1
ATOM 778 O O . LYS A 1 101 ? 6.499 14.436 -4.951 1.00 63.50 101 LY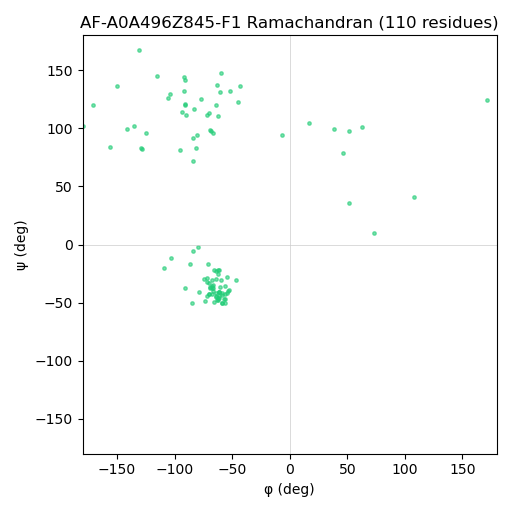S A O 1
ATOM 783 N N . GLU A 1 102 ? 7.524 12.848 -3.752 1.00 56.66 102 GLU A N 1
ATOM 784 C CA . GLU A 1 102 ? 8.880 13.324 -4.044 1.00 56.66 102 GLU A CA 1
ATOM 785 C C . GLU A 1 102 ? 9.259 12.780 -5.433 1.00 56.66 102 GLU A C 1
ATOM 787 O O . GLU A 1 102 ? 9.286 11.571 -5.669 1.00 56.66 102 GLU A O 1
ATOM 792 N N . SER A 1 103 ? 9.400 13.707 -6.376 1.00 45.84 103 SER A N 1
ATOM 793 C CA . SER A 1 103 ? 9.606 13.513 -7.808 1.00 45.84 103 SER A CA 1
ATOM 794 C C . SER A 1 103 ? 10.760 12.573 -8.150 1.00 45.84 103 SER A C 1
ATOM 796 O O . SER A 1 103 ? 11.876 12.806 -7.710 1.00 45.84 103 SER A O 1
ATOM 798 N N . GLU A 1 104 ? 10.509 11.623 -9.050 1.00 50.09 104 GLU A N 1
ATOM 799 C CA . GLU A 1 104 ? 11.447 11.271 -10.123 1.00 50.09 104 GLU A CA 1
ATOM 800 C C . GLU A 1 104 ? 10.633 10.634 -11.256 1.00 50.09 104 GLU A C 1
ATOM 802 O O . GLU A 1 104 ? 10.409 9.426 -11.341 1.00 50.09 104 GLU A O 1
ATOM 807 N N . THR A 1 105 ? 10.072 11.508 -12.087 1.00 50.88 105 THR A N 1
ATOM 808 C CA . THR A 1 105 ? 9.747 11.205 -13.474 1.00 50.88 105 THR A CA 1
ATOM 809 C C . THR A 1 105 ? 11.016 11.420 -14.275 1.00 50.88 105 THR A C 1
ATOM 811 O O . THR A 1 105 ? 11.211 12.537 -14.721 1.00 50.88 105 THR A O 1
ATOM 814 N N . GLU A 1 106 ? 11.849 10.408 -14.491 1.00 48.25 106 GLU A N 1
ATOM 815 C CA . GLU A 1 106 ? 12.688 10.410 -15.692 1.00 48.25 106 GLU A CA 1
ATOM 816 C C . GLU A 1 106 ? 12.656 9.024 -16.332 1.00 48.25 106 GLU A C 1
ATOM 818 O O . GLU A 1 106 ? 13.206 8.026 -15.872 1.00 48.25 106 GLU A O 1
ATOM 823 N N . SER A 1 107 ? 11.848 9.005 -17.381 1.00 41.62 107 SER A N 1
ATOM 824 C CA . SER A 1 107 ? 11.735 8.029 -18.442 1.00 41.62 107 SER A CA 1
ATOM 825 C C . SER A 1 107 ? 13.088 7.553 -18.966 1.00 41.62 107 SER A C 1
ATOM 827 O O . SER A 1 107 ? 13.980 8.334 -19.277 1.00 41.62 107 SER A O 1
ATOM 829 N N . PHE A 1 108 ? 13.152 6.240 -19.149 1.00 46.44 108 PHE A N 1
ATOM 830 C CA . PHE A 1 108 ? 14.075 5.528 -20.017 1.00 46.44 108 PHE A CA 1
ATOM 831 C C . PHE A 1 108 ? 14.222 6.185 -21.411 1.00 46.44 108 PHE A C 1
ATOM 833 O O . PHE A 1 108 ? 13.246 6.311 -22.144 1.00 46.44 108 PHE A O 1
ATOM 840 N N . THR A 1 109 ? 15.472 6.530 -21.744 1.00 53.00 109 THR A N 1
ATOM 841 C CA . THR A 1 109 ? 16.184 6.352 -23.032 1.00 53.00 109 THR A CA 1
ATOM 842 C C . THR A 1 109 ? 15.533 6.838 -24.339 1.00 53.00 109 THR A C 1
ATOM 844 O O . THR A 1 109 ? 14.829 6.083 -25.008 1.00 53.00 109 THR A O 1
ATOM 847 N N . ASP A 1 110 ? 15.928 8.041 -24.773 1.00 42.06 110 ASP A N 1
ATOM 848 C CA . ASP A 1 110 ? 16.059 8.399 -26.193 1.00 42.06 110 ASP A CA 1
ATOM 849 C C . ASP A 1 110 ? 17.292 7.668 -26.757 1.00 42.06 110 ASP A C 1
ATOM 851 O O . ASP A 1 110 ? 18.421 7.897 -26.319 1.00 42.06 110 ASP A O 1
ATOM 855 N N . ALA A 1 111 ? 17.059 6.700 -27.642 1.00 54.69 111 ALA A N 1
ATOM 856 C CA . ALA A 1 111 ? 18.103 6.011 -28.386 1.00 54.69 111 ALA A CA 1
ATOM 857 C C . ALA A 1 111 ? 18.350 6.775 -29.696 1.00 54.69 111 ALA A C 1
ATOM 859 O O . ALA A 1 111 ? 17.485 6.774 -30.573 1.00 54.69 111 ALA A O 1
ATOM 860 N N . THR A 1 112 ? 19.522 7.407 -29.803 1.00 54.75 112 THR A N 1
ATOM 861 C CA . THR A 1 112 ? 20.151 7.820 -31.071 1.00 54.75 112 THR A CA 1
ATOM 862 C C . THR A 1 112 ? 21.090 6.721 -31.552 1.00 54.75 112 THR A C 1
ATOM 864 O O . THR A 1 112 ? 21.809 6.155 -30.696 1.00 54.75 112 THR A O 1
#

Nearest PDB structures (foldseek):
  2cue-assembly1_A  TM=4.208E-01  e=5.859E+00  Homo sapiens
  4tvw-assembly1_A  TM=5.571E-01  e=8.098E+00  Escherichia coli
  2p5t-assembly3_F  TM=2.975E-01  e=8.639E+00  Streptococcus pneumoniae

Solvent-accessible surface area (backbone atoms only — not comparable to full-atom values): 7009 Å² total; per-residue (Å²): 137,90,82,83,82,80,82,74,87,69,86,72,98,70,82,88,83,78,71,52,73,48,40,59,79,42,36,46,35,62,50,36,74,76,38,62,68,52,50,61,54,42,33,72,71,37,75,83,40,51,52,56,75,40,74,70,41,26,60,57,47,19,75,67,27,20,43,46,55,45,18,60,74,68,74,41,61,45,70,59,53,52,48,53,51,43,51,52,45,28,73,75,72,68,50,68,61,46,69,61,75,81,82,81,90,76,79,86,76,91,84,128